Protein AF-A0A1Q5L5T3-F1 (afdb_monomer_lite)

Structure (mmCIF, N/CA/C/O backbone):
data_AF-A0A1Q5L5T3-F1
#
_entry.id   AF-A0A1Q5L5T3-F1
#
loop_
_atom_site.group_PDB
_atom_site.id
_atom_site.type_symbol
_atom_site.label_atom_id
_atom_site.label_alt_id
_atom_site.label_comp_id
_atom_site.label_asym_id
_atom_site.label_entity_id
_atom_site.label_seq_id
_atom_site.pdbx_PDB_ins_code
_atom_site.Cartn_x
_atom_site.Cartn_y
_atom_site.Cartn_z
_atom_site.occupancy
_atom_site.B_iso_or_equiv
_atom_site.auth_seq_id
_atom_site.auth_comp_id
_atom_site.auth_asym_id
_atom_site.auth_atom_id
_atom_site.pdbx_PDB_model_num
ATOM 1 N N . MET A 1 1 ? 21.419 -33.669 -23.717 1.00 46.91 1 MET A N 1
ATOM 2 C CA . MET A 1 1 ? 20.290 -32.720 -23.783 1.00 46.91 1 MET A CA 1
ATOM 3 C C . MET A 1 1 ? 20.286 -31.968 -22.468 1.00 46.91 1 MET A C 1
ATOM 5 O O . MET A 1 1 ? 20.080 -32.588 -21.436 1.00 46.91 1 MET A O 1
ATOM 9 N N . THR A 1 2 ? 20.680 -30.699 -22.487 1.00 47.44 2 THR A N 1
ATOM 10 C CA . THR A 1 2 ? 20.830 -29.866 -21.288 1.00 47.44 2 THR A CA 1
ATOM 11 C C . THR A 1 2 ? 19.441 -29.408 -20.850 1.00 47.44 2 THR A C 1
ATOM 13 O O . THR A 1 2 ? 18.758 -28.750 -21.633 1.00 47.44 2 THR A O 1
ATOM 16 N N . SER A 1 3 ? 18.998 -29.784 -19.647 1.00 41.75 3 SER A N 1
ATOM 17 C CA . SER A 1 3 ? 17.790 -29.208 -19.045 1.00 41.75 3 SER A CA 1
ATOM 18 C C . SER A 1 3 ? 17.953 -27.687 -18.968 1.00 41.75 3 SER A C 1
ATOM 20 O O . SER A 1 3 ? 19.017 -27.238 -18.534 1.00 41.75 3 SER A O 1
ATOM 22 N N . PRO A 1 4 ? 16.958 -26.880 -19.372 1.00 44.84 4 PRO A N 1
ATOM 23 C CA . PRO A 1 4 ? 16.995 -25.460 -19.069 1.00 44.84 4 PRO A CA 1
ATOM 24 C C . PRO A 1 4 ? 17.009 -25.312 -17.545 1.00 44.84 4 PRO A C 1
ATOM 26 O O . PRO A 1 4 ? 16.138 -25.852 -16.859 1.00 44.84 4 PRO A O 1
ATOM 29 N N . SER A 1 5 ? 18.028 -24.635 -17.012 1.00 42.84 5 SER A N 1
ATOM 30 C CA . SER A 1 5 ? 18.040 -24.204 -15.615 1.00 42.84 5 SER A CA 1
ATOM 31 C C . SER A 1 5 ? 16.718 -23.495 -15.313 1.00 42.84 5 SER A C 1
ATOM 33 O O . SER A 1 5 ? 16.264 -22.727 -16.169 1.00 42.84 5 SER A O 1
ATOM 35 N N . PRO A 1 6 ? 16.092 -23.719 -14.143 1.00 43.09 6 PRO A N 1
ATOM 36 C CA . PRO A 1 6 ? 14.956 -22.908 -13.741 1.00 43.09 6 PRO A CA 1
ATOM 37 C C . PRO A 1 6 ? 15.438 -21.457 -13.740 1.00 43.09 6 PRO A C 1
ATOM 39 O O . PRO A 1 6 ? 16.318 -21.096 -12.962 1.00 43.09 6 PRO A O 1
ATOM 42 N N . GLN A 1 7 ? 14.951 -20.651 -14.687 1.00 41.53 7 GLN A N 1
ATOM 43 C CA . GLN A 1 7 ? 15.165 -19.214 -14.636 1.00 41.53 7 GLN A CA 1
ATOM 44 C C . GLN A 1 7 ? 14.527 -18.765 -13.330 1.00 41.53 7 GLN A C 1
ATOM 46 O O . GLN A 1 7 ? 13.308 -18.871 -13.178 1.00 41.53 7 GLN A O 1
ATOM 51 N N . SER A 1 8 ? 15.355 -18.345 -12.372 1.00 45.59 8 SER A N 1
ATOM 52 C CA . SER A 1 8 ? 14.866 -17.667 -11.181 1.00 45.59 8 SER A CA 1
ATOM 53 C C . SER A 1 8 ? 13.915 -16.566 -11.649 1.00 45.59 8 SER A C 1
ATOM 55 O O . SER A 1 8 ? 14.260 -15.848 -12.599 1.00 45.59 8 SER A O 1
ATOM 57 N N . PRO A 1 9 ? 12.709 -16.458 -11.068 1.00 51.12 9 PRO A N 1
ATOM 58 C CA . PRO A 1 9 ? 11.819 -15.359 -11.399 1.00 51.12 9 PRO A CA 1
ATOM 59 C C . PRO A 1 9 ? 12.600 -14.045 -11.248 1.00 51.12 9 PRO A C 1
ATOM 61 O O . PRO A 1 9 ? 13.430 -13.945 -10.339 1.00 51.12 9 PRO A O 1
ATOM 64 N N . PRO A 1 10 ? 12.408 -13.067 -12.152 1.00 53.72 10 PRO A N 1
ATOM 65 C CA . PRO A 1 10 ? 13.128 -11.804 -12.076 1.00 53.72 10 PRO A CA 1
ATOM 66 C C . PRO A 1 10 ? 12.957 -11.216 -10.677 1.00 53.72 10 PRO A C 1
ATOM 68 O O . PRO A 1 10 ? 11.829 -11.079 -10.204 1.00 53.72 10 PRO A O 1
ATOM 71 N N . ALA A 1 11 ? 14.082 -10.919 -10.022 1.00 63.69 11 ALA A N 1
ATOM 72 C CA . ALA A 1 11 ? 14.094 -10.472 -8.641 1.00 63.69 11 ALA A CA 1
ATOM 73 C C . ALA A 1 11 ? 13.233 -9.209 -8.496 1.00 63.69 11 ALA A C 1
ATOM 75 O O . ALA A 1 11 ? 13.467 -8.193 -9.156 1.00 63.69 11 ALA A O 1
ATOM 76 N N . GLU A 1 12 ? 12.194 -9.298 -7.672 1.00 72.94 12 GLU A N 1
ATOM 77 C CA . GLU A 1 12 ? 11.208 -8.234 -7.539 1.00 72.94 12 GLU A CA 1
ATOM 78 C C . GLU A 1 12 ? 11.826 -7.016 -6.843 1.00 72.94 12 GLU A C 1
ATOM 80 O O . GLU A 1 12 ? 12.622 -7.188 -5.913 1.00 72.94 12 GLU A O 1
ATOM 85 N N . PRO A 1 13 ? 11.495 -5.787 -7.283 1.00 76.94 13 PRO A N 1
ATOM 86 C CA . PRO A 1 13 ? 11.948 -4.590 -6.604 1.00 76.94 13 PRO A CA 1
ATOM 87 C C . PRO A 1 13 ? 11.430 -4.602 -5.168 1.00 76.94 13 PRO A C 1
ATOM 89 O O . PRO A 1 13 ? 10.242 -4.817 -4.916 1.00 76.94 13 PRO A O 1
ATOM 92 N N . GLN A 1 14 ? 12.337 -4.369 -4.231 1.00 83.00 14 GLN A N 1
ATOM 93 C CA . GLN A 1 14 ? 12.007 -4.262 -2.822 1.00 83.00 14 GLN A CA 1
ATOM 94 C C . GLN A 1 14 ? 11.693 -2.807 -2.517 1.00 83.00 14 GLN A C 1
ATOM 96 O O . GLN A 1 14 ? 12.547 -1.937 -2.689 1.00 83.00 14 GLN A O 1
ATOM 101 N N . VAL A 1 15 ? 10.469 -2.545 -2.065 1.00 85.88 15 VAL A N 1
ATOM 102 C CA . VAL A 1 15 ? 10.058 -1.204 -1.655 1.00 85.88 15 VAL A CA 1
ATOM 103 C C . VAL A 1 15 ? 10.101 -1.107 -0.143 1.00 85.88 15 VAL A C 1
ATOM 105 O O . VAL A 1 15 ? 9.503 -1.914 0.568 1.00 85.88 15 VAL A O 1
ATOM 108 N N . THR A 1 16 ? 10.789 -0.084 0.338 1.00 88.44 16 THR A N 1
ATOM 109 C CA . THR A 1 16 ? 10.848 0.286 1.745 1.00 88.44 16 THR A CA 1
ATOM 110 C C . THR A 1 16 ? 10.400 1.732 1.880 1.00 88.44 16 THR A C 1
ATOM 112 O O . THR A 1 16 ? 11.026 2.640 1.343 1.00 88.44 16 THR A O 1
ATOM 115 N N . VAL A 1 17 ? 9.315 1.966 2.608 1.00 85.62 17 VAL A N 1
ATOM 116 C CA . VAL A 1 17 ? 8.797 3.309 2.873 1.00 85.62 17 VAL A CA 1
ATOM 117 C C . VAL A 1 17 ? 9.363 3.813 4.190 1.00 85.62 17 VAL A C 1
ATOM 119 O O . VAL A 1 17 ? 9.361 3.103 5.200 1.00 85.62 17 VAL A O 1
ATOM 122 N N . ARG A 1 18 ? 9.873 5.043 4.177 1.00 87.44 18 ARG A N 1
ATOM 123 C CA . ARG A 1 18 ? 10.577 5.659 5.302 1.00 87.44 18 ARG A CA 1
ATOM 124 C C . ARG A 1 18 ? 10.010 7.039 5.592 1.00 87.44 18 ARG A C 1
ATOM 126 O O . ARG A 1 18 ? 9.652 7.784 4.686 1.00 87.44 18 ARG A O 1
ATOM 133 N N . SER A 1 19 ? 9.982 7.370 6.876 1.00 82.94 19 SER A N 1
ATOM 134 C CA . SER A 1 19 ? 9.741 8.714 7.396 1.00 82.94 19 SER A CA 1
ATOM 135 C C . SER A 1 19 ? 10.728 8.979 8.523 1.00 82.94 19 SER A C 1
ATOM 137 O O . SER A 1 19 ? 11.157 8.055 9.221 1.00 82.94 19 SER A O 1
ATOM 139 N N . ALA A 1 20 ? 11.044 10.251 8.755 1.00 74.94 20 ALA A N 1
ATOM 140 C CA . ALA A 1 20 ? 11.700 10.653 9.989 1.00 74.94 20 ALA A CA 1
ATOM 141 C C . ALA A 1 20 ? 10.858 10.204 11.199 1.00 74.94 20 ALA A C 1
ATOM 143 O O . ALA A 1 20 ? 9.644 10.401 11.232 1.00 74.94 20 ALA A O 1
ATOM 144 N N . GLY A 1 21 ? 11.497 9.561 12.179 1.00 68.69 21 GLY A N 1
ATOM 145 C CA . GLY A 1 21 ? 10.844 9.144 13.426 1.00 68.69 21 GLY A CA 1
ATOM 146 C C . GLY A 1 21 ? 9.911 7.928 13.332 1.00 68.69 21 GLY A C 1
ATOM 147 O O . GLY A 1 21 ? 9.324 7.561 14.346 1.00 68.69 21 GLY A O 1
ATOM 148 N N . VAL A 1 22 ? 9.795 7.277 12.168 1.00 75.12 22 VAL A N 1
ATOM 149 C CA . VAL A 1 22 ? 8.986 6.060 11.982 1.00 75.12 22 VAL A CA 1
ATOM 150 C C . VAL A 1 22 ? 9.894 4.925 11.502 1.00 75.12 22 VAL A C 1
ATOM 152 O O . VAL A 1 22 ? 10.725 5.154 10.618 1.00 75.12 22 VAL A O 1
ATOM 155 N N . PRO A 1 23 ? 9.768 3.702 12.050 1.00 77.69 23 PRO A N 1
ATOM 156 C CA . PRO A 1 23 ? 10.445 2.538 11.499 1.00 77.69 23 PRO A CA 1
ATOM 157 C C . PRO A 1 23 ? 10.149 2.384 10.008 1.00 77.69 23 PRO A C 1
ATOM 159 O O . PRO A 1 23 ? 9.017 2.569 9.565 1.00 77.69 23 PRO A O 1
ATOM 162 N N . ALA A 1 24 ? 11.180 2.043 9.241 1.00 83.88 24 ALA A N 1
ATOM 163 C CA . ALA A 1 24 ? 11.022 1.726 7.834 1.00 83.88 24 ALA A CA 1
ATOM 164 C C . ALA A 1 24 ? 10.070 0.534 7.680 1.00 83.88 24 ALA A C 1
ATOM 166 O O . ALA A 1 24 ? 10.207 -0.452 8.409 1.00 83.88 24 ALA A O 1
ATOM 167 N N . VAL A 1 25 ? 9.125 0.620 6.746 1.00 87.56 25 VAL A N 1
ATOM 168 C CA . VAL A 1 25 ? 8.153 -0.453 6.514 1.00 87.56 25 VAL A CA 1
ATOM 169 C C . VAL A 1 25 ? 8.179 -0.953 5.083 1.00 87.56 25 VAL A C 1
ATOM 171 O O . VAL A 1 25 ? 8.435 -0.174 4.163 1.00 87.56 25 VAL A O 1
ATOM 174 N N . PRO A 1 26 ? 7.903 -2.246 4.876 1.00 88.62 26 PRO A N 1
ATOM 175 C CA . PRO A 1 26 ? 7.806 -2.788 3.537 1.00 88.62 26 PRO A CA 1
ATOM 176 C C . PRO A 1 26 ? 6.588 -2.238 2.792 1.00 88.62 26 PRO A C 1
ATOM 178 O O . PRO A 1 26 ? 5.529 -2.012 3.377 1.00 88.62 26 PRO A O 1
ATOM 181 N N . GLY A 1 27 ? 6.733 -2.096 1.479 1.00 89.19 27 GLY A N 1
ATOM 182 C CA . GLY A 1 27 ? 5.638 -1.835 0.553 1.00 89.19 27 GLY A CA 1
ATOM 183 C C . GLY A 1 27 ? 5.754 -2.682 -0.713 1.00 89.19 27 GLY A C 1
ATOM 184 O O . GLY A 1 27 ? 6.718 -3.424 -0.904 1.00 89.19 27 GLY A O 1
ATOM 185 N N . VAL A 1 28 ? 4.771 -2.541 -1.595 1.00 88.75 28 VAL A N 1
ATOM 186 C CA . VAL A 1 28 ? 4.711 -3.200 -2.901 1.00 88.75 28 VAL A CA 1
ATOM 187 C C . VAL A 1 28 ? 4.478 -2.147 -3.973 1.00 88.75 28 VAL A C 1
ATOM 189 O O . VAL A 1 28 ? 3.487 -1.426 -3.918 1.00 88.75 28 VAL A O 1
ATOM 192 N N . LEU A 1 29 ? 5.362 -2.071 -4.969 1.00 87.62 29 LEU A N 1
ATOM 193 C CA . LEU A 1 29 ? 5.140 -1.240 -6.153 1.00 87.62 29 LEU A CA 1
ATOM 194 C C . LEU A 1 29 ? 4.107 -1.931 -7.059 1.00 87.62 29 LEU A C 1
ATOM 196 O O . LEU A 1 29 ? 4.408 -2.972 -7.655 1.00 87.62 29 LEU A O 1
ATOM 200 N N . VAL A 1 30 ? 2.889 -1.385 -7.126 1.00 85.12 30 VAL A N 1
ATOM 201 C CA . VAL A 1 30 ? 1.760 -1.966 -7.881 1.00 85.12 30 VAL A CA 1
ATOM 202 C C . VAL A 1 30 ? 1.520 -1.295 -9.233 1.00 85.12 30 VAL A C 1
ATOM 204 O O . VAL A 1 30 ? 0.997 -1.937 -10.144 1.00 85.12 30 VAL A O 1
ATOM 207 N N . ALA A 1 31 ? 1.972 -0.050 -9.380 1.00 84.69 31 ALA A N 1
ATOM 208 C CA . ALA A 1 31 ? 2.106 0.682 -10.637 1.00 84.69 31 ALA A CA 1
ATOM 209 C C . ALA A 1 31 ? 3.415 1.488 -10.608 1.00 84.69 31 ALA A C 1
ATOM 211 O O . ALA A 1 31 ? 4.063 1.554 -9.566 1.00 84.69 31 ALA A O 1
ATOM 212 N N . ASP A 1 32 ? 3.806 2.108 -11.722 1.00 87.38 32 ASP A N 1
ATOM 213 C CA . ASP A 1 32 ? 5.092 2.816 -11.832 1.00 87.38 32 ASP A CA 1
ATOM 214 C C . ASP A 1 32 ? 5.260 3.930 -10.779 1.00 87.38 32 ASP A C 1
ATOM 216 O O . ASP A 1 32 ? 6.381 4.246 -10.385 1.00 87.38 32 ASP A O 1
ATOM 220 N N . ASP A 1 33 ? 4.160 4.494 -10.291 1.00 90.25 33 ASP A N 1
ATOM 221 C CA . ASP A 1 33 ? 4.087 5.579 -9.313 1.00 90.25 33 ASP A CA 1
ATOM 222 C C . ASP A 1 33 ? 3.181 5.261 -8.108 1.00 90.25 33 ASP A C 1
ATOM 224 O O . ASP A 1 33 ? 2.908 6.150 -7.302 1.00 90.25 33 ASP A O 1
ATOM 228 N N . VAL A 1 34 ? 2.726 4.013 -7.943 1.00 89.94 34 VAL A N 1
ATOM 229 C CA . VAL A 1 34 ? 1.825 3.626 -6.842 1.00 89.94 34 VAL A CA 1
ATOM 230 C C . VA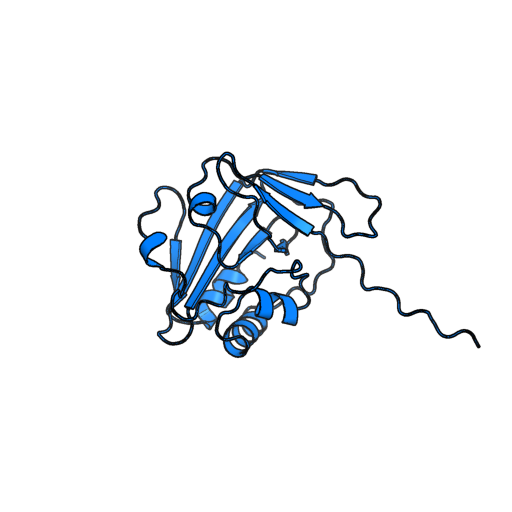L A 1 34 ? 2.442 2.527 -5.992 1.00 89.94 34 VAL A C 1
ATOM 232 O O . VAL A 1 34 ? 2.738 1.431 -6.477 1.00 89.94 34 VAL A O 1
ATOM 235 N N . VAL A 1 35 ? 2.575 2.805 -4.694 1.00 90.31 35 VAL A N 1
ATOM 236 C CA . VAL A 1 35 ? 3.053 1.856 -3.686 1.00 90.31 35 VAL A CA 1
ATOM 237 C C . VAL A 1 35 ? 1.933 1.517 -2.717 1.00 90.31 35 VAL A C 1
ATOM 239 O O . VAL A 1 35 ? 1.305 2.390 -2.122 1.00 90.31 35 VAL A O 1
ATOM 242 N N . PHE A 1 36 ? 1.718 0.227 -2.517 1.00 91.38 36 PHE A N 1
ATOM 243 C CA . PHE A 1 36 ? 0.838 -0.303 -1.492 1.00 91.38 36 PHE A CA 1
ATOM 244 C C . PHE A 1 36 ? 1.630 -0.618 -0.237 1.00 91.38 36 PHE A C 1
ATOM 246 O O . PHE A 1 36 ? 2.645 -1.308 -0.290 1.00 91.38 36 PHE A O 1
ATOM 253 N N . VAL A 1 37 ? 1.138 -0.149 0.904 1.00 91.25 37 VAL A N 1
ATOM 254 C CA . VAL A 1 37 ? 1.626 -0.541 2.226 1.00 91.25 37 VAL A CA 1
ATOM 255 C C . VAL A 1 37 ? 0.467 -1.208 2.960 1.00 91.25 37 VAL A C 1
ATOM 257 O O . VAL A 1 37 ? -0.370 -0.523 3.559 1.00 91.25 37 VAL A 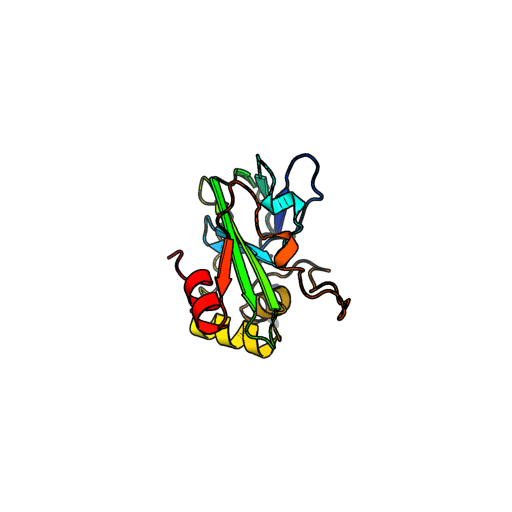O 1
ATOM 260 N N . PRO A 1 38 ? 0.366 -2.542 2.874 1.00 89.94 38 PRO A N 1
ATOM 261 C CA . PRO A 1 38 ? -0.567 -3.314 3.675 1.00 89.94 38 PRO A CA 1
ATOM 262 C C . PRO A 1 38 ? -0.314 -3.142 5.174 1.00 89.94 38 PRO A C 1
ATOM 264 O O . PRO A 1 38 ? 0.828 -3.211 5.626 1.00 89.94 38 PRO A O 1
ATOM 267 N N . HIS A 1 39 ? -1.388 -2.962 5.942 1.00 84.88 39 HIS A N 1
ATOM 268 C CA . HIS A 1 39 ? -1.364 -2.797 7.399 1.00 84.88 39 HIS A CA 1
ATOM 269 C C . HIS A 1 39 ? -0.318 -1.764 7.870 1.00 84.88 39 HIS A C 1
ATOM 271 O O . HIS A 1 39 ? 0.569 -2.086 8.665 1.00 84.88 39 HIS A O 1
ATOM 277 N N . PRO A 1 40 ? -0.393 -0.514 7.374 1.00 83.69 40 PRO A N 1
ATOM 278 C CA . PRO A 1 40 ? 0.618 0.498 7.648 1.00 83.69 40 PRO A CA 1
ATOM 279 C C . PRO A 1 40 ? 0.639 0.856 9.143 1.00 83.69 40 PRO A C 1
ATOM 281 O O . PRO A 1 40 ? -0.425 0.972 9.763 1.00 83.69 40 PRO A O 1
ATOM 284 N N . PRO A 1 41 ? 1.814 1.111 9.747 1.00 82.06 41 PRO A N 1
ATOM 285 C CA . PRO A 1 41 ? 1.858 1.656 11.093 1.00 82.06 41 PRO A CA 1
ATOM 286 C C . PRO A 1 41 ? 1.281 3.070 11.088 1.00 82.06 41 PRO A C 1
ATOM 288 O O . PRO A 1 41 ? 1.508 3.856 10.166 1.00 82.06 41 PRO A O 1
ATOM 291 N N . ARG A 1 42 ? 0.595 3.440 12.170 1.00 78.19 42 ARG A N 1
ATOM 292 C CA . ARG A 1 42 ? -0.036 4.762 12.302 1.00 78.19 42 ARG A CA 1
ATOM 293 C C . ARG A 1 42 ? 0.934 5.919 12.050 1.00 78.19 42 ARG A C 1
ATOM 295 O O . ARG A 1 42 ? 0.562 6.880 11.387 1.00 78.19 42 ARG A O 1
ATOM 302 N N . GLY A 1 43 ? 2.172 5.793 12.536 1.00 78.00 43 GLY A N 1
ATOM 303 C CA . GLY A 1 43 ? 3.214 6.808 12.364 1.00 78.00 43 GLY A CA 1
ATOM 304 C C . GLY A 1 43 ? 3.504 7.141 10.900 1.00 78.00 43 GLY A C 1
ATOM 305 O O . GLY A 1 43 ? 3.765 8.299 10.595 1.00 78.00 43 GLY A O 1
ATOM 306 N N . LEU A 1 44 ? 3.397 6.159 9.995 1.00 82.31 44 LEU A N 1
ATOM 307 C CA . LEU A 1 44 ? 3.581 6.375 8.559 1.00 82.31 44 LEU A CA 1
ATOM 308 C C . LEU A 1 44 ? 2.464 7.244 7.985 1.00 82.31 44 LEU A C 1
ATOM 310 O O . LEU A 1 44 ? 2.731 8.168 7.231 1.00 82.31 44 LEU A O 1
ATOM 314 N N . VAL A 1 45 ? 1.217 6.974 8.366 1.00 80.38 45 VAL A N 1
ATOM 315 C CA . VAL A 1 45 ? 0.035 7.680 7.843 1.00 80.38 45 VAL A CA 1
ATOM 316 C C . VAL A 1 45 ? -0.046 9.126 8.349 1.00 80.38 45 VAL A C 1
ATOM 318 O O . VAL A 1 45 ? -0.666 9.968 7.707 1.00 80.38 45 VAL A O 1
ATOM 321 N N . SER A 1 46 ? 0.576 9.416 9.494 1.00 78.75 46 SER A N 1
ATOM 322 C CA . SER A 1 46 ? 0.674 10.760 10.078 1.00 78.75 46 SER A CA 1
ATOM 323 C C . SER A 1 46 ? 1.969 11.504 9.736 1.00 78.75 46 SER A C 1
ATOM 325 O O . SER A 1 46 ? 2.183 12.598 10.253 1.00 78.75 46 SER A O 1
ATOM 327 N N . ALA A 1 47 ? 2.869 10.902 8.961 1.00 80.88 47 ALA A N 1
ATOM 328 C CA . ALA A 1 47 ? 4.151 11.510 8.635 1.00 80.88 47 ALA A CA 1
ATOM 329 C C . ALA A 1 47 ? 3.978 12.699 7.681 1.00 80.88 47 ALA A C 1
ATOM 331 O O . ALA A 1 47 ? 3.268 12.601 6.684 1.00 80.88 47 ALA A O 1
ATOM 332 N N . GLU A 1 48 ? 4.675 13.804 7.958 1.00 78.06 48 GLU A N 1
ATOM 333 C CA . GLU A 1 48 ? 4.674 14.981 7.076 1.00 78.06 48 GLU A CA 1
ATOM 334 C C . GLU A 1 48 ? 5.461 14.740 5.783 1.00 78.06 48 GLU A C 1
ATOM 336 O O . GLU A 1 48 ? 5.127 15.292 4.738 1.00 78.06 48 GLU A O 1
ATOM 341 N N . LEU A 1 49 ? 6.517 13.925 5.857 1.00 85.25 49 LEU A N 1
ATOM 342 C CA . LEU A 1 49 ? 7.400 13.619 4.738 1.00 85.25 49 LEU A CA 1
ATOM 343 C C . LEU A 1 49 ? 7.661 12.120 4.684 1.00 85.25 49 LEU A C 1
ATOM 345 O O . LEU A 1 49 ? 8.172 11.522 5.634 1.00 85.25 49 LEU A O 1
ATOM 349 N N . LEU A 1 50 ? 7.329 11.536 3.539 1.00 89.94 50 LEU A N 1
ATOM 350 C CA . LEU A 1 50 ? 7.523 10.128 3.245 1.00 89.94 50 LEU A CA 1
ATOM 351 C C . LEU A 1 50 ? 8.399 9.981 2.007 1.00 89.94 50 LEU A C 1
ATOM 353 O O . LEU A 1 50 ? 8.178 10.633 0.986 1.00 89.94 50 LEU A O 1
ATOM 357 N N . THR A 1 51 ? 9.353 9.064 2.093 1.00 92.56 51 THR A N 1
ATOM 358 C CA . THR A 1 51 ? 10.217 8.677 0.980 1.00 92.56 51 THR A CA 1
ATOM 359 C C . THR A 1 51 ? 10.101 7.171 0.783 1.00 92.56 51 THR A C 1
ATOM 361 O O . THR A 1 51 ? 10.264 6.394 1.725 1.00 92.56 51 THR A O 1
ATOM 364 N N . ALA A 1 52 ? 9.818 6.750 -0.444 1.00 90.38 52 ALA A N 1
ATOM 365 C CA . ALA A 1 52 ? 9.891 5.361 -0.861 1.00 90.38 52 ALA A CA 1
ATOM 366 C C . ALA A 1 52 ? 11.294 5.079 -1.409 1.00 90.38 52 ALA A C 1
ATOM 368 O O . ALA A 1 52 ? 11.711 5.657 -2.413 1.00 90.38 52 ALA A O 1
ATOM 369 N N . GLU A 1 53 ? 12.025 4.191 -0.744 1.00 90.69 53 GLU A N 1
ATOM 370 C CA . GLU A 1 53 ? 13.250 3.601 -1.267 1.00 90.69 53 GLU A CA 1
ATOM 371 C C . GLU A 1 53 ? 12.894 2.330 -2.035 1.00 90.69 53 GLU A C 1
ATOM 373 O O . GLU A 1 53 ? 12.317 1.395 -1.481 1.00 90.69 53 GLU A O 1
ATOM 378 N N . ILE A 1 54 ? 13.223 2.301 -3.319 1.00 88.38 54 ILE A N 1
ATOM 379 C CA . ILE A 1 54 ? 12.955 1.183 -4.216 1.00 88.38 54 ILE A CA 1
ATOM 380 C C . ILE A 1 54 ? 14.303 0.617 -4.624 1.00 88.38 54 ILE A C 1
ATOM 382 O O . ILE A 1 54 ? 15.045 1.231 -5.386 1.00 88.38 54 ILE A O 1
ATOM 386 N N . ALA A 1 55 ? 14.643 -0.548 -4.093 1.00 85.75 55 ALA A N 1
ATOM 387 C CA . ALA A 1 55 ? 15.839 -1.272 -4.485 1.00 85.75 55 ALA A CA 1
ATOM 388 C C . ALA A 1 55 ? 15.488 -2.294 -5.572 1.00 85.75 55 ALA A C 1
ATOM 390 O O . ALA A 1 55 ? 14.421 -2.912 -5.505 1.00 85.75 55 ALA A O 1
ATOM 391 N N . PRO A 1 56 ? 16.364 -2.530 -6.561 1.00 78.44 56 PRO A N 1
ATOM 392 C CA . PRO A 1 56 ? 16.217 -3.712 -7.394 1.00 78.44 56 PRO A CA 1
ATOM 393 C C . PRO A 1 56 ? 16.334 -4.967 -6.521 1.00 78.44 56 PRO A C 1
ATOM 395 O O . PRO A 1 56 ? 17.043 -4.971 -5.513 1.00 78.44 56 PRO A O 1
ATOM 398 N N . GLY A 1 57 ? 15.639 -6.041 -6.898 1.00 70.31 57 GLY A N 1
ATOM 399 C CA . GLY A 1 57 ? 15.785 -7.321 -6.210 1.00 70.31 57 GLY A CA 1
ATOM 400 C C . GLY A 1 57 ? 17.223 -7.857 -6.284 1.00 70.31 57 GLY A C 1
ATOM 401 O O . GLY A 1 57 ? 18.042 -7.341 -7.041 1.00 70.31 57 GLY A O 1
ATOM 402 N N . ALA A 1 58 ? 17.516 -8.913 -5.517 1.00 60.88 58 ALA A N 1
ATOM 403 C CA . ALA A 1 58 ? 18.862 -9.441 -5.237 1.00 60.88 58 ALA A CA 1
ATOM 404 C C . ALA A 1 58 ? 19.790 -9.693 -6.453 1.00 60.88 58 ALA A C 1
ATOM 406 O O . ALA A 1 58 ? 21.002 -9.784 -6.273 1.00 60.88 58 ALA A O 1
ATOM 407 N N . ASP A 1 59 ? 19.251 -9.756 -7.673 1.00 57.69 59 ASP A N 1
ATOM 408 C CA . ASP A 1 59 ? 19.996 -9.989 -8.917 1.00 57.69 59 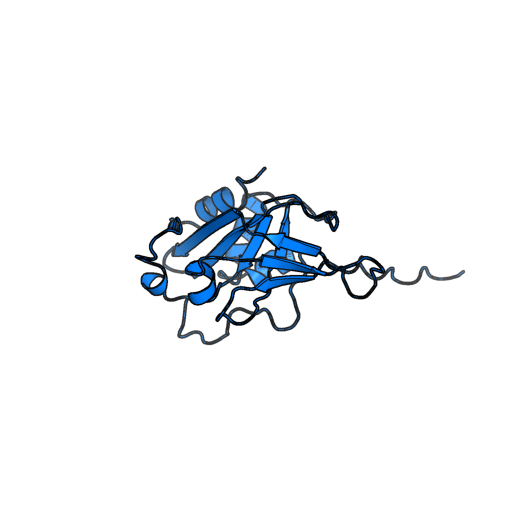ASP A CA 1
ATOM 409 C C . ASP A 1 59 ? 20.141 -8.740 -9.813 1.00 57.69 59 ASP A C 1
ATOM 411 O O . ASP A 1 59 ? 20.727 -8.800 -10.898 1.00 57.69 59 ASP A O 1
ATOM 415 N N . GLY A 1 60 ? 19.586 -7.595 -9.412 1.00 55.44 60 GLY A N 1
ATOM 416 C CA . GLY A 1 60 ? 19.587 -6.385 -10.224 1.00 55.44 60 GLY A CA 1
ATOM 417 C C . GLY A 1 60 ? 20.793 -5.499 -9.936 1.00 55.44 60 GLY A C 1
ATOM 418 O O . GLY A 1 60 ? 20.846 -4.826 -8.916 1.00 55.44 60 GLY A O 1
ATOM 419 N N . GLY A 1 61 ? 21.726 -5.405 -10.886 1.00 57.84 61 GLY A N 1
ATOM 420 C CA . GLY A 1 61 ? 22.848 -4.453 -10.846 1.00 57.84 61 GLY A CA 1
ATOM 421 C C . GLY A 1 61 ? 22.455 -2.971 -10.992 1.00 57.84 61 GLY A C 1
ATOM 422 O O . GLY A 1 61 ? 23.303 -2.154 -11.345 1.00 57.84 61 GLY A O 1
ATOM 423 N N . ALA A 1 62 ? 21.180 -2.626 -10.791 1.00 70.00 62 ALA A N 1
ATOM 424 C CA . ALA A 1 62 ? 20.696 -1.250 -10.814 1.00 70.00 62 ALA A CA 1
ATOM 425 C C . ALA A 1 62 ? 20.922 -0.569 -9.450 1.00 70.00 62 ALA A C 1
ATOM 427 O O . ALA A 1 62 ? 21.093 -1.224 -8.424 1.00 70.00 62 ALA A O 1
ATOM 428 N N . ALA A 1 63 ? 20.944 0.761 -9.433 1.00 79.38 63 ALA A N 1
ATOM 429 C CA . ALA A 1 63 ? 20.974 1.505 -8.178 1.00 79.38 63 ALA A CA 1
ATOM 430 C C . ALA A 1 63 ? 19.569 1.552 -7.563 1.00 79.38 63 ALA A C 1
ATOM 432 O O . ALA A 1 63 ? 18.576 1.586 -8.291 1.00 79.38 63 ALA A O 1
ATOM 433 N N . ALA A 1 64 ? 19.494 1.578 -6.232 1.00 85.81 64 ALA A N 1
ATOM 434 C CA . ALA A 1 64 ? 18.249 1.893 -5.547 1.00 85.81 64 ALA A CA 1
ATOM 435 C C . ALA A 1 64 ? 17.817 3.337 -5.857 1.00 85.81 64 ALA A C 1
ATOM 437 O O . ALA A 1 64 ? 18.650 4.233 -6.013 1.00 85.81 64 ALA A O 1
ATOM 438 N N . GLU A 1 65 ? 16.511 3.555 -5.931 1.00 89.88 65 GLU A N 1
ATOM 439 C CA . GLU A 1 65 ? 15.887 4.856 -6.137 1.00 89.88 65 GLU A CA 1
ATOM 440 C C . GLU A 1 65 ? 15.260 5.347 -4.836 1.00 89.88 65 GLU A C 1
ATOM 442 O O . GLU A 1 65 ? 14.609 4.581 -4.134 1.00 89.88 65 GLU A O 1
ATOM 447 N N . SER A 1 66 ? 15.402 6.638 -4.544 1.00 91.38 66 SER A N 1
ATOM 448 C CA . SER A 1 66 ? 14.670 7.301 -3.463 1.00 91.38 66 SER A CA 1
ATOM 449 C C . SER A 1 66 ? 13.685 8.286 -4.081 1.00 91.38 66 SER A C 1
ATOM 451 O O . SER A 1 66 ? 14.087 9.204 -4.806 1.00 91.38 66 SER A O 1
ATOM 453 N N . LEU A 1 67 ? 12.397 8.064 -3.836 1.00 93.06 67 LEU A N 1
ATOM 454 C CA . LEU A 1 67 ? 11.295 8.807 -4.439 1.00 93.06 67 LEU A CA 1
ATOM 455 C C . LEU A 1 67 ? 10.407 9.400 -3.350 1.00 93.06 67 LEU A C 1
ATOM 457 O O . LEU A 1 67 ? 9.964 8.689 -2.450 1.00 93.06 67 LEU A O 1
ATOM 461 N N . ASP A 1 68 ? 10.122 10.695 -3.444 1.00 93.81 68 ASP A N 1
ATOM 462 C CA . ASP A 1 68 ? 9.212 11.352 -2.508 1.00 93.81 68 ASP A CA 1
ATOM 463 C C . ASP A 1 68 ? 7.770 10.918 -2.774 1.00 93.81 68 ASP A C 1
ATOM 465 O O . ASP A 1 68 ? 7.347 10.792 -3.931 1.00 93.81 68 ASP A O 1
ATOM 469 N N . VAL A 1 69 ? 7.011 10.722 -1.701 1.00 92.38 69 VAL A N 1
ATOM 470 C CA . VAL A 1 69 ? 5.577 10.430 -1.748 1.00 92.38 69 VAL A CA 1
ATOM 471 C C . VAL A 1 69 ? 4.813 11.751 -1.797 1.00 92.38 69 VAL A C 1
ATOM 473 O O . VAL A 1 69 ? 4.918 12.576 -0.893 1.00 92.38 69 VAL A O 1
ATOM 476 N N . GLY A 1 70 ? 4.046 11.954 -2.866 1.00 89.94 70 GLY A N 1
ATOM 477 C CA . GLY A 1 70 ? 3.237 13.154 -3.087 1.00 89.94 70 GLY A CA 1
ATOM 478 C C . GLY A 1 70 ? 1.820 13.056 -2.520 1.00 89.94 70 GLY A C 1
ATOM 479 O O . GLY A 1 70 ? 1.149 14.076 -2.386 1.00 89.94 70 GLY A O 1
ATOM 480 N N . GLY A 1 71 ? 1.358 11.849 -2.186 1.00 88.44 71 GLY A N 1
ATOM 481 C CA . GLY A 1 71 ? 0.033 11.634 -1.616 1.00 88.44 71 GLY A CA 1
ATOM 482 C C . GLY A 1 71 ? -0.081 10.319 -0.859 1.00 88.44 71 GLY A C 1
ATOM 483 O O . GLY A 1 71 ? 0.533 9.319 -1.228 1.00 88.44 71 GLY A O 1
ATOM 484 N N . VAL A 1 72 ? -0.897 10.331 0.193 1.00 89.94 72 VAL A N 1
ATOM 485 C CA . VAL A 1 72 ? -1.252 9.157 0.993 1.00 89.94 72 VAL A CA 1
ATOM 486 C C . VAL A 1 72 ? -2.771 9.066 1.027 1.00 89.94 72 VAL A C 1
ATOM 488 O O . VAL A 1 72 ? -3.440 10.040 1.368 1.00 89.94 72 VAL A O 1
ATOM 491 N N . ARG A 1 73 ? -3.320 7.903 0.691 1.00 89.75 73 ARG A N 1
ATOM 492 C CA . ARG A 1 73 ? -4.724 7.546 0.924 1.00 89.75 73 ARG A CA 1
ATOM 493 C C . ARG A 1 73 ? -4.777 6.308 1.793 1.00 89.75 73 ARG A C 1
ATOM 495 O O . ARG A 1 73 ? -3.976 5.395 1.611 1.00 89.75 73 ARG A O 1
ATOM 502 N N . LEU A 1 74 ? -5.722 6.267 2.720 1.00 89.50 74 LEU A N 1
ATOM 503 C CA . LEU A 1 74 ? -5.959 5.088 3.535 1.00 89.50 74 LEU A CA 1
ATOM 504 C C . LEU A 1 74 ? -7.292 4.459 3.143 1.00 89.50 74 LEU A C 1
ATOM 506 O O . LEU A 1 74 ? -8.333 5.101 3.259 1.00 89.50 74 LEU A O 1
ATOM 510 N N . LEU A 1 75 ? -7.251 3.205 2.702 1.00 90.00 75 LEU A N 1
ATOM 511 C CA . LEU A 1 75 ? -8.436 2.397 2.449 1.00 90.00 75 LEU A CA 1
ATOM 512 C C . LEU A 1 75 ? -8.605 1.414 3.606 1.00 90.00 75 LEU A C 1
ATOM 514 O O . LEU A 1 75 ? -7.701 0.630 3.906 1.00 90.00 75 LEU A O 1
ATOM 518 N N . CYS A 1 76 ? -9.764 1.448 4.244 1.00 89.25 76 CYS A N 1
ATOM 519 C CA . CYS A 1 76 ? -10.111 0.592 5.367 1.00 89.25 76 CYS A CA 1
ATOM 520 C C . CYS A 1 76 ? -11.317 -0.265 4.986 1.00 89.25 76 CYS A C 1
ATOM 522 O O . CYS A 1 76 ? -12.347 0.271 4.592 1.00 89.25 76 CYS A O 1
ATOM 524 N N . LEU A 1 77 ? -11.199 -1.579 5.136 1.00 87.94 77 LEU A N 1
ATOM 525 C CA . LEU A 1 77 ? -12.285 -2.538 4.964 1.00 87.94 77 LEU A CA 1
ATOM 526 C C . LEU A 1 77 ? -12.744 -3.024 6.341 1.00 87.94 77 LEU A C 1
ATOM 528 O O . LEU A 1 77 ? -11.914 -3.490 7.124 1.00 87.94 77 LEU A O 1
ATOM 532 N N . ASP A 1 78 ? -14.044 -2.935 6.609 1.00 88.44 78 ASP A N 1
ATOM 533 C CA . ASP A 1 78 ? -14.729 -3.620 7.710 1.00 88.44 78 ASP A CA 1
ATOM 534 C C . ASP A 1 78 ? -16.139 -4.020 7.258 1.00 88.44 78 ASP A C 1
ATOM 536 O O . ASP A 1 78 ? -17.072 -3.223 7.328 1.00 88.44 78 ASP A O 1
ATOM 540 N N . ASP A 1 79 ? -16.294 -5.260 6.794 1.00 85.62 79 ASP A N 1
ATOM 541 C CA . ASP A 1 79 ? -17.602 -5.836 6.434 1.00 85.62 79 ASP A CA 1
ATOM 542 C C . ASP A 1 79 ? -18.234 -6.635 7.601 1.00 85.62 79 ASP A C 1
ATOM 544 O O . ASP A 1 79 ? -19.188 -7.400 7.429 1.00 85.62 79 ASP A O 1
ATOM 548 N N . GLY A 1 80 ? -17.673 -6.505 8.810 1.00 83.31 80 GLY A N 1
ATOM 549 C CA . GLY A 1 80 ? -18.028 -7.285 9.995 1.00 83.31 80 GLY A CA 1
ATOM 550 C C . GLY A 1 80 ? -17.380 -8.674 10.083 1.00 83.31 80 GLY A C 1
ATOM 551 O O . GLY A 1 80 ? -17.449 -9.298 11.145 1.00 83.31 80 GLY A O 1
ATOM 552 N N . ARG A 1 81 ? -16.732 -9.167 9.020 1.00 84.81 81 ARG A N 1
ATOM 553 C CA . ARG A 1 81 ? -16.013 -10.458 8.981 1.00 84.81 81 ARG A CA 1
ATOM 554 C C . ARG A 1 81 ? -14.536 -10.277 8.661 1.00 84.81 81 ARG A C 1
ATOM 556 O O . ARG A 1 81 ? -13.680 -10.871 9.312 1.00 84.81 81 ARG A O 1
ATOM 563 N N . ILE A 1 82 ? -14.249 -9.454 7.666 1.00 85.88 82 ILE A N 1
ATOM 564 C CA . ILE A 1 82 ? -12.934 -9.136 7.147 1.00 85.88 82 ILE A CA 1
ATOM 565 C C . ILE A 1 82 ? -12.590 -7.718 7.575 1.00 85.88 82 ILE A C 1
ATOM 567 O O . ILE A 1 82 ? -13.380 -6.787 7.431 1.00 85.88 82 ILE A O 1
ATOM 571 N N . ARG A 1 83 ? -11.372 -7.566 8.095 1.00 86.44 83 ARG A N 1
ATOM 572 C CA . ARG A 1 83 ? -10.791 -6.268 8.422 1.00 86.44 83 ARG A CA 1
ATOM 573 C C . ARG A 1 83 ? -9.436 -6.125 7.772 1.00 86.44 83 ARG A C 1
ATOM 575 O O . ARG A 1 83 ? -8.552 -6.944 8.026 1.00 86.44 83 ARG A O 1
ATOM 582 N N . ALA A 1 84 ? -9.271 -5.071 6.987 1.00 86.88 84 ALA A N 1
ATOM 583 C CA . ALA A 1 84 ? -8.022 -4.765 6.312 1.00 86.88 84 ALA A CA 1
ATOM 584 C C . ALA A 1 84 ? -7.785 -3.255 6.271 1.00 86.88 84 ALA A C 1
ATOM 586 O O . ALA A 1 84 ? -8.726 -2.466 6.230 1.00 86.88 84 ALA A O 1
ATOM 587 N N . VAL A 1 85 ? -6.515 -2.857 6.287 1.00 88.44 85 VAL A N 1
ATOM 588 C CA . VAL A 1 85 ? -6.107 -1.462 6.103 1.00 88.44 85 VAL A CA 1
ATOM 589 C C . VAL A 1 85 ? -4.986 -1.435 5.092 1.00 88.44 85 VAL A C 1
ATOM 591 O O . VAL A 1 85 ? -4.000 -2.155 5.240 1.00 88.44 85 VAL A O 1
ATOM 594 N N . LEU A 1 86 ? -5.135 -0.585 4.091 1.00 90.50 86 LEU A N 1
ATOM 595 C CA . LEU A 1 86 ? -4.179 -0.393 3.022 1.00 90.50 86 LEU A CA 1
ATOM 596 C C . LEU A 1 86 ? -3.841 1.091 2.931 1.00 90.50 86 LEU A C 1
ATOM 598 O O . LEU A 1 86 ? -4.725 1.909 2.682 1.00 90.50 86 LEU A O 1
ATOM 602 N N . ALA A 1 87 ? -2.568 1.442 3.103 1.00 91.00 87 ALA A N 1
ATOM 603 C CA . ALA A 1 87 ? -2.094 2.742 2.649 1.00 91.00 87 ALA A CA 1
ATOM 604 C C . ALA A 1 87 ? -1.721 2.643 1.171 1.00 91.00 87 ALA A C 1
ATOM 606 O O . ALA A 1 87 ? -0.929 1.789 0.769 1.00 91.00 87 ALA A O 1
ATOM 607 N N . VAL A 1 88 ? -2.292 3.542 0.382 1.00 92.12 88 VAL A N 1
ATOM 608 C CA . VAL A 1 88 ? -1.948 3.756 -1.016 1.00 92.12 88 VAL A CA 1
ATOM 609 C C . VAL A 1 88 ? -1.130 5.031 -1.096 1.00 92.12 88 VAL A C 1
ATOM 611 O O . VAL A 1 88 ? -1.608 6.113 -0.751 1.00 92.12 88 VAL A O 1
ATOM 614 N N . LEU A 1 89 ? 0.120 4.885 -1.514 1.00 92.44 89 LEU A N 1
ATOM 615 C CA . LEU A 1 89 ? 1.070 5.976 -1.645 1.00 92.44 89 LEU A CA 1
ATOM 616 C C . LEU A 1 89 ? 1.248 6.300 -3.122 1.00 92.44 89 LEU A C 1
ATOM 618 O O . LEU A 1 89 ? 1.567 5.414 -3.917 1.00 92.44 89 LEU A O 1
ATOM 622 N N . THR A 1 90 ? 1.089 7.570 -3.470 1.00 92.25 90 THR A N 1
ATOM 623 C CA . THR A 1 90 ? 1.379 8.081 -4.810 1.00 92.25 90 THR A CA 1
ATOM 624 C C . THR A 1 90 ? 2.749 8.740 -4.799 1.00 92.25 90 THR A C 1
ATOM 626 O O . THR A 1 90 ? 2.998 9.663 -4.021 1.00 92.25 90 THR A O 1
ATOM 629 N N . LEU A 1 91 ? 3.649 8.267 -5.650 1.00 92.44 91 LEU A N 1
ATOM 630 C CA . LEU A 1 91 ? 4.988 8.813 -5.811 1.00 92.44 91 LEU A CA 1
ATOM 631 C C . LEU A 1 91 ? 4.934 10.093 -6.648 1.00 92.44 91 LEU A C 1
ATOM 633 O O . LEU A 1 91 ? 4.156 10.219 -7.587 1.00 92.44 91 LEU A O 1
ATOM 637 N N . THR A 1 92 ? 5.795 11.053 -6.327 1.00 93.38 92 THR A N 1
ATOM 638 C CA . THR A 1 92 ? 5.903 12.329 -7.064 1.00 93.38 92 THR A CA 1
ATOM 639 C C . THR A 1 92 ? 6.401 12.166 -8.501 1.00 93.38 92 THR A C 1
ATOM 641 O O . THR A 1 92 ? 6.217 13.058 -9.330 1.00 93.38 92 THR A O 1
ATOM 644 N N . LYS A 1 93 ? 7.053 11.041 -8.801 1.00 91.12 93 LYS A N 1
ATOM 645 C CA . LYS A 1 93 ? 7.520 10.661 -10.133 1.00 91.12 93 LYS A CA 1
ATOM 646 C C . LYS A 1 93 ? 7.515 9.134 -10.269 1.00 91.12 93 LYS A C 1
ATOM 648 O O . LYS A 1 93 ? 7.716 8.451 -9.261 1.00 91.12 93 LYS A O 1
ATOM 653 N N . PRO A 1 94 ? 7.340 8.601 -11.489 1.00 90.12 94 PRO A N 1
ATOM 654 C CA . PRO A 1 94 ? 7.388 7.165 -11.716 1.00 90.12 94 PRO A CA 1
ATOM 655 C C . PRO A 1 94 ? 8.795 6.614 -11.455 1.00 90.12 94 PRO A C 1
ATOM 657 O O . PRO A 1 94 ? 9.799 7.250 -11.792 1.00 90.12 94 PRO A O 1
ATOM 660 N N . SER A 1 95 ? 8.862 5.416 -10.881 1.00 87.62 95 SER A N 1
ATOM 661 C CA . SER A 1 95 ? 10.104 4.674 -10.687 1.00 87.62 95 SER A CA 1
ATOM 662 C C . SER A 1 95 ? 10.639 4.137 -12.012 1.00 87.62 95 SER A C 1
ATOM 664 O O . SER A 1 95 ? 9.885 3.652 -12.861 1.00 87.62 95 SER A O 1
ATOM 666 N N . THR A 1 96 ? 11.961 4.176 -12.199 1.00 85.06 96 THR A N 1
ATOM 667 C CA . THR A 1 96 ? 12.598 3.577 -13.386 1.00 85.06 96 THR A CA 1
ATOM 668 C C . THR A 1 96 ? 12.849 2.081 -13.208 1.00 85.06 96 THR A C 1
ATOM 670 O O . THR A 1 96 ? 12.954 1.357 -14.202 1.00 85.06 96 THR A O 1
ATOM 673 N N . LEU A 1 97 ? 12.776 1.593 -11.963 1.00 79.00 97 LEU A N 1
ATOM 674 C CA . LEU A 1 97 ? 12.654 0.178 -11.590 1.00 79.00 97 LEU A CA 1
ATOM 675 C C . LEU A 1 97 ? 11.245 -0.386 -11.859 1.00 79.00 97 LEU A C 1
ATOM 677 O O . LEU A 1 97 ? 10.858 -1.406 -11.281 1.00 79.00 97 LEU A O 1
ATOM 681 N N . ARG A 1 98 ? 10.503 0.270 -12.768 1.00 65.62 98 ARG A N 1
ATOM 682 C CA . ARG A 1 98 ? 9.202 -0.135 -13.301 1.00 65.62 98 ARG A CA 1
ATOM 683 C C . ARG A 1 98 ? 9.137 -1.637 -13.507 1.00 65.62 98 ARG A C 1
ATOM 685 O O . ARG A 1 98 ? 10.003 -2.269 -14.126 1.00 65.62 98 ARG A O 1
ATOM 692 N N . ARG A 1 99 ? 8.073 -2.216 -12.986 1.00 63.38 99 ARG A N 1
ATOM 693 C CA . ARG A 1 99 ? 7.932 -3.656 -12.902 1.00 63.38 99 ARG A CA 1
ATOM 694 C C . ARG A 1 99 ? 7.006 -4.131 -14.025 1.00 63.38 99 ARG A C 1
ATOM 696 O O . ARG A 1 99 ? 5.967 -3.536 -14.279 1.00 63.38 99 ARG A O 1
ATOM 703 N N . ARG A 1 100 ? 7.355 -5.236 -14.699 1.00 58.56 100 ARG A N 1
ATOM 704 C CA . ARG A 1 100 ? 6.406 -5.996 -15.541 1.00 58.56 100 ARG A CA 1
ATOM 705 C C . ARG A 1 100 ? 5.568 -6.906 -14.640 1.00 58.56 100 ARG A C 1
ATOM 707 O O . ARG A 1 100 ? 5.775 -8.115 -14.635 1.00 58.56 100 ARG A O 1
ATOM 714 N N . VAL A 1 101 ? 4.707 -6.333 -13.808 1.00 60.16 101 VAL A N 1
ATOM 715 C CA . VAL A 1 101 ? 3.790 -7.119 -12.960 1.00 60.16 101 VAL A CA 1
ATOM 716 C C . VAL A 1 101 ? 2.522 -7.434 -13.738 1.00 60.16 101 VAL A C 1
ATOM 718 O O . VAL A 1 101 ? 2.128 -6.623 -14.583 1.00 60.16 101 VAL A O 1
ATOM 721 N N . PRO A 1 102 ? 1.844 -8.557 -13.454 1.00 65.06 102 PRO A N 1
ATOM 722 C CA . PRO A 1 102 ? 0.460 -8.713 -13.859 1.00 65.06 102 PRO A CA 1
ATOM 723 C C . PRO A 1 102 ? -0.356 -7.564 -13.263 1.00 65.06 102 PRO A C 1
ATOM 725 O O . PRO A 1 102 ? -0.458 -7.430 -12.047 1.00 65.06 102 PRO A O 1
ATOM 728 N N . GLN A 1 103 ? -0.928 -6.714 -14.115 1.00 71.69 103 GLN A N 1
ATOM 729 C CA . GLN A 1 103 ? -1.990 -5.831 -13.652 1.00 71.69 103 GLN A CA 1
ATOM 730 C C . GLN A 1 103 ? -3.186 -6.718 -13.307 1.00 71.69 103 GLN A C 1
ATOM 732 O O . GLN A 1 103 ? -3.700 -7.421 -14.180 1.00 71.69 103 GLN A O 1
ATOM 737 N N . TYR A 1 104 ? -3.622 -6.691 -12.054 1.00 77.56 104 TYR A N 1
ATOM 738 C CA . TYR A 1 104 ? -4.846 -7.365 -11.643 1.00 77.56 104 TYR A CA 1
ATOM 739 C C . TYR A 1 104 ? -6.071 -6.482 -11.917 1.00 77.56 104 TYR A C 1
ATOM 741 O O . TYR A 1 104 ? -5.966 -5.276 -12.163 1.00 77.56 104 TYR A O 1
ATOM 749 N N . THR A 1 105 ? -7.245 -7.106 -11.926 1.00 85.81 105 THR A N 1
ATOM 750 C CA . THR A 1 105 ? -8.543 -6.423 -11.979 1.00 85.81 105 THR A CA 1
ATOM 751 C C . THR A 1 105 ? -9.117 -6.298 -10.571 1.00 85.81 105 THR A C 1
ATOM 753 O O . THR A 1 105 ? -8.746 -7.075 -9.694 1.00 85.81 105 THR A O 1
ATOM 756 N N . ALA A 1 106 ? -10.064 -5.377 -10.365 1.00 87.12 106 ALA A N 1
ATOM 757 C CA . ALA A 1 106 ? -10.758 -5.241 -9.081 1.00 87.12 106 ALA A CA 1
ATOM 758 C C . ALA A 1 106 ? -11.342 -6.580 -8.606 1.00 87.12 106 ALA A C 1
ATOM 760 O O . ALA A 1 106 ? -11.117 -6.959 -7.467 1.00 87.12 106 ALA A O 1
ATOM 761 N N . ALA A 1 107 ? -11.959 -7.347 -9.512 1.00 87.25 107 ALA A N 1
ATOM 762 C CA . ALA A 1 107 ? -12.490 -8.675 -9.209 1.00 87.25 107 ALA A CA 1
ATOM 763 C C . ALA A 1 107 ? -11.416 -9.659 -8.708 1.00 87.25 107 ALA A C 1
ATOM 765 O O . ALA A 1 107 ? -11.622 -10.328 -7.706 1.00 87.25 107 ALA A O 1
ATOM 766 N N . LEU A 1 108 ? -10.238 -9.710 -9.346 1.00 89.56 108 LEU A N 1
ATOM 767 C CA . LEU A 1 108 ? -9.155 -10.596 -8.896 1.00 89.56 108 LEU A CA 1
ATOM 768 C C . LEU A 1 108 ? -8.620 -10.203 -7.516 1.00 89.56 108 LEU A C 1
ATOM 770 O O . LEU A 1 108 ? -8.234 -11.067 -6.733 1.00 89.56 108 LEU A O 1
ATOM 774 N N . PHE A 1 109 ? -8.575 -8.906 -7.219 1.00 88.94 109 PHE A N 1
ATOM 775 C CA . PHE A 1 109 ? -8.156 -8.438 -5.903 1.00 88.94 109 PHE A CA 1
ATOM 776 C C . PHE A 1 109 ? -9.228 -8.656 -4.845 1.00 88.94 109 PHE A C 1
ATOM 778 O O . PHE A 1 109 ? -8.892 -9.045 -3.735 1.00 88.94 109 PHE A O 1
ATOM 785 N N . GLU A 1 110 ? -10.501 -8.477 -5.189 1.00 90.50 110 GLU A N 1
ATOM 786 C CA . GLU A 1 110 ? -11.629 -8.832 -4.331 1.00 90.50 110 GLU A CA 1
ATOM 787 C C . GLU A 1 110 ? -11.580 -10.314 -3.950 1.00 90.50 110 GLU A C 1
ATOM 789 O O . GLU A 1 110 ? -11.562 -10.633 -2.759 1.00 90.50 110 GLU A O 1
ATOM 794 N N . ASP A 1 111 ? -11.471 -11.199 -4.946 1.00 91.19 111 ASP A N 1
ATOM 795 C CA . ASP A 1 111 ? -11.363 -12.645 -4.745 1.00 91.19 111 ASP A CA 1
ATOM 796 C C . ASP A 1 111 ? -10.173 -12.984 -3.837 1.00 91.19 111 ASP A C 1
ATOM 798 O O . ASP A 1 111 ? -10.325 -13.727 -2.869 1.00 91.19 111 ASP A O 1
ATOM 802 N N . ALA A 1 112 ? -9.004 -12.381 -4.081 1.00 91.12 112 ALA A N 1
ATOM 803 C CA . ALA A 1 112 ? -7.821 -12.600 -3.254 1.00 91.12 112 ALA A CA 1
ATOM 804 C C . ALA A 1 112 ? -8.018 -12.100 -1.809 1.00 91.12 112 ALA A C 1
ATOM 806 O O . ALA A 1 112 ? -7.710 -12.809 -0.852 1.00 91.12 112 ALA A O 1
ATOM 807 N N . VAL A 1 113 ? -8.558 -10.897 -1.603 1.00 89.25 113 VAL A N 1
ATOM 808 C CA . VAL A 1 113 ? -8.798 -10.358 -0.252 1.00 89.25 113 VAL A CA 1
ATOM 809 C C . VAL A 1 113 ? -9.796 -11.229 0.517 1.00 89.25 113 VAL A C 1
ATOM 811 O O . VAL A 1 113 ? -9.596 -11.469 1.713 1.00 89.25 113 VAL A O 1
ATOM 814 N N . ALA A 1 114 ? -10.833 -11.727 -0.160 1.00 88.94 114 ALA A N 1
ATOM 815 C CA . ALA A 1 114 ? -11.814 -12.639 0.415 1.00 88.94 114 ALA A CA 1
ATOM 816 C C . ALA A 1 114 ? -11.201 -14.009 0.756 1.00 88.94 114 ALA A C 1
ATOM 818 O O . ALA A 1 114 ? -11.386 -14.496 1.874 1.00 88.94 114 ALA A O 1
ATOM 819 N N . GLU A 1 115 ? -10.434 -14.603 -0.164 1.00 91.12 115 GLU A N 1
ATOM 820 C CA . GLU A 1 115 ? -9.763 -15.897 0.019 1.00 91.12 115 GLU A CA 1
ATOM 821 C C . GLU A 1 115 ? -8.804 -15.876 1.217 1.00 91.12 115 GLU A C 1
ATOM 823 O O . GLU A 1 115 ? -8.791 -16.807 2.026 1.00 91.12 115 GLU A O 1
ATOM 828 N N . TYR A 1 116 ? -8.049 -14.786 1.376 1.00 89.38 116 TYR A N 1
ATOM 829 C CA . TYR A 1 116 ? -7.059 -14.631 2.445 1.00 89.38 116 TYR A CA 1
ATOM 830 C C . TYR A 1 116 ? -7.589 -13.896 3.687 1.00 89.38 116 TYR A C 1
ATOM 832 O O . TYR A 1 116 ? -6.808 -13.488 4.550 1.00 89.38 116 TYR A O 1
ATOM 840 N N . GLY A 1 117 ? -8.910 -13.723 3.819 1.00 85.75 117 GLY A N 1
ATOM 841 C CA . GLY A 1 117 ? -9.544 -13.189 5.032 1.00 85.75 117 GLY A CA 1
ATOM 842 C C . GLY A 1 117 ? -9.048 -11.797 5.450 1.00 85.75 117 GLY A C 1
ATOM 843 O O . GLY A 1 117 ? -8.963 -11.494 6.647 1.00 85.75 117 GLY A O 1
ATOM 844 N N . GLY A 1 118 ? -8.679 -10.957 4.480 1.00 84.25 118 GLY A N 1
ATOM 845 C CA . GLY A 1 118 ? -8.130 -9.618 4.713 1.00 84.25 118 GLY A CA 1
ATOM 846 C C . GLY A 1 118 ? -6.636 -9.558 5.025 1.00 84.25 118 GLY A C 1
ATOM 847 O O . GLY A 1 118 ? -6.151 -8.480 5.365 1.00 84.25 118 GLY A O 1
ATOM 848 N N . ASP A 1 119 ? -5.893 -10.667 4.926 1.00 88.50 119 ASP A N 1
ATOM 849 C CA . ASP A 1 119 ? -4.429 -10.606 4.859 1.00 88.50 119 ASP A CA 1
ATOM 850 C C . ASP A 1 119 ? -4.006 -10.092 3.476 1.00 88.50 119 ASP A C 1
ATOM 852 O O . ASP A 1 119 ? -3.901 -10.829 2.494 1.00 88.50 119 ASP A O 1
ATOM 856 N N . LEU A 1 120 ? -3.785 -8.784 3.412 1.00 89.44 120 LEU A N 1
ATOM 857 C CA . LEU A 1 120 ? -3.422 -8.085 2.187 1.00 89.44 120 LEU A CA 1
ATOM 858 C C . LEU A 1 120 ? -2.032 -8.477 1.665 1.00 89.44 120 LEU A C 1
ATOM 860 O O . LEU A 1 120 ? -1.800 -8.395 0.460 1.00 89.44 120 LEU A O 1
ATOM 864 N N . TRP A 1 121 ? -1.113 -8.920 2.530 1.00 89.81 121 TRP A N 1
ATOM 865 C CA . TRP A 1 121 ? 0.187 -9.423 2.082 1.00 89.81 121 TRP A CA 1
ATOM 866 C C . TRP A 1 121 ? 0.019 -10.751 1.354 1.00 89.81 121 TRP A C 1
ATOM 868 O O . TRP A 1 121 ? 0.548 -10.918 0.257 1.00 89.81 121 TRP A O 1
ATOM 878 N N . ALA A 1 122 ? -0.765 -11.669 1.921 1.00 88.69 122 ALA A N 1
ATOM 879 C CA . ALA A 1 122 ? -1.067 -12.943 1.279 1.00 88.69 122 ALA A CA 1
ATOM 880 C C . ALA A 1 122 ? -1.851 -12.758 -0.034 1.00 88.69 122 ALA A C 1
ATOM 882 O O . ALA A 1 122 ? -1.500 -13.379 -1.038 1.00 88.69 122 ALA A O 1
ATOM 883 N N . ALA A 1 123 ? -2.829 -11.845 -0.056 1.00 90.31 123 ALA A N 1
ATOM 884 C CA . ALA A 1 123 ? -3.593 -11.510 -1.258 1.00 90.31 123 ALA A CA 1
ATOM 885 C C . ALA A 1 123 ? -2.714 -10.915 -2.373 1.00 90.31 123 ALA A C 1
ATOM 887 O O . ALA A 1 123 ? -2.825 -11.304 -3.530 1.00 90.31 123 ALA A O 1
ATOM 888 N N . LEU A 1 124 ? -1.790 -10.005 -2.053 1.00 88.50 124 LEU A N 1
ATOM 889 C CA . LEU A 1 124 ? -0.842 -9.489 -3.047 1.00 88.50 124 LEU A CA 1
ATOM 890 C C . LEU A 1 124 ? 0.130 -10.585 -3.515 1.00 88.50 124 LEU A C 1
ATOM 892 O O . LEU A 1 124 ? 0.422 -10.684 -4.707 1.00 88.50 124 LEU A O 1
ATOM 896 N N . GLY A 1 125 ? 0.579 -11.451 -2.605 1.00 87.56 125 GLY A N 1
ATOM 897 C CA . GLY A 1 125 ? 1.407 -12.610 -2.934 1.00 87.56 125 GLY A CA 1
ATOM 898 C C . GLY A 1 125 ? 0.751 -13.558 -3.938 1.00 87.56 125 GLY A C 1
ATOM 899 O O . GLY A 1 125 ? 1.399 -13.972 -4.900 1.00 87.56 125 GLY A O 1
ATOM 900 N N . SER A 1 126 ? -0.541 -13.860 -3.772 1.00 88.62 126 SER A N 1
ATOM 901 C CA . SER A 1 126 ? -1.282 -14.732 -4.697 1.00 88.62 126 SER A CA 1
ATOM 902 C C . SER A 1 126 ? -1.468 -14.110 -6.084 1.00 88.62 126 SER A C 1
ATOM 904 O O . SER A 1 126 ? -1.476 -14.826 -7.086 1.00 88.62 126 SER A O 1
ATOM 906 N N . LEU A 1 127 ? -1.523 -12.777 -6.163 1.00 87.06 127 LEU A N 1
ATOM 907 C CA . LEU A 1 127 ? -1.564 -12.013 -7.415 1.00 87.06 127 LEU A CA 1
ATOM 908 C C . LEU A 1 127 ? -0.192 -11.892 -8.106 1.00 87.06 127 LEU A C 1
ATOM 910 O O . LEU A 1 127 ? -0.087 -11.288 -9.176 1.00 87.06 127 LEU A O 1
ATOM 914 N N . GLY A 1 128 ? 0.861 -12.481 -7.530 1.00 84.69 128 GLY A N 1
ATOM 915 C CA . GLY A 1 128 ? 2.212 -12.487 -8.093 1.00 84.69 128 GLY A CA 1
ATOM 916 C C . GLY A 1 128 ? 3.065 -11.284 -7.687 1.00 84.69 128 GLY A C 1
ATOM 917 O O . GLY A 1 128 ? 4.042 -10.969 -8.376 1.00 84.69 128 GLY A O 1
ATOM 918 N N . TYR A 1 129 ? 2.707 -10.593 -6.601 1.00 83.75 129 TYR A N 1
ATOM 919 C CA . TYR A 1 129 ? 3.555 -9.564 -6.011 1.00 83.75 129 TYR A CA 1
ATOM 920 C C . TYR A 1 129 ? 4.526 -10.118 -4.976 1.00 83.75 129 TYR A C 1
ATOM 922 O O . TYR A 1 129 ? 4.200 -10.989 -4.174 1.00 83.75 129 TYR A O 1
ATOM 930 N N . GLY A 1 130 ? 5.711 -9.523 -4.961 1.00 77.56 130 GLY A N 1
ATOM 931 C CA . GLY A 1 130 ? 6.777 -9.869 -4.048 1.00 77.56 130 GLY A CA 1
ATOM 932 C C . GLY A 1 130 ? 6.442 -9.427 -2.656 1.00 77.56 130 GLY A C 1
ATOM 933 O O . GLY A 1 130 ? 6.442 -8.235 -2.352 1.00 77.56 130 GLY A O 1
ATOM 934 N N . VAL A 1 131 ? 6.170 -10.410 -1.812 1.00 77.88 131 VAL A N 1
ATOM 935 C CA . VAL A 1 131 ? 5.954 -10.199 -0.392 1.00 77.88 131 VAL A CA 1
ATOM 936 C C . VAL A 1 131 ? 7.318 -10.280 0.294 1.00 77.88 131 VAL A C 1
ATOM 938 O O . VAL A 1 131 ? 7.962 -11.333 0.243 1.00 77.88 131 VAL A O 1
ATOM 941 N N . PRO A 1 132 ? 7.800 -9.193 0.919 1.00 71.31 132 PRO A N 1
ATOM 942 C CA . PRO A 1 132 ? 9.053 -9.236 1.655 1.00 71.31 132 PRO A CA 1
ATOM 943 C C . PRO A 1 132 ? 9.000 -10.286 2.771 1.00 71.31 132 PRO A C 1
ATOM 945 O O . PRO A 1 132 ? 7.971 -10.502 3.412 1.00 71.31 132 PRO A O 1
ATOM 948 N N . ALA A 1 133 ? 10.124 -10.961 3.011 1.00 66.25 133 ALA A N 1
ATOM 949 C CA . ALA A 1 133 ? 10.205 -12.003 4.028 1.00 66.25 133 ALA A CA 1
ATOM 950 C C . ALA A 1 133 ? 9.834 -11.439 5.413 1.00 66.25 133 ALA A C 1
ATOM 952 O O . ALA A 1 133 ? 10.439 -10.478 5.880 1.00 66.25 133 ALA A O 1
ATOM 953 N N . GLY A 1 134 ? 8.834 -12.040 6.064 1.00 62.88 134 GLY A N 1
ATOM 954 C CA . GLY A 1 134 ? 8.314 -11.576 7.357 1.00 62.88 134 GLY A CA 1
ATOM 955 C C . GLY A 1 134 ? 7.165 -10.568 7.268 1.00 62.88 134 GLY A C 1
ATOM 956 O O . GLY A 1 134 ? 6.580 -10.250 8.299 1.00 62.88 134 GLY A O 1
ATOM 957 N N . ALA A 1 135 ? 6.781 -10.119 6.069 1.00 65.19 135 ALA A N 1
ATOM 958 C CA . ALA A 1 135 ? 5.558 -9.355 5.863 1.00 65.19 135 ALA A CA 1
ATOM 959 C C . ALA A 1 135 ? 4.348 -10.297 5.954 1.00 65.19 135 ALA A C 1
ATOM 961 O O . ALA A 1 135 ? 3.949 -10.950 4.992 1.00 65.19 135 ALA A O 1
ATOM 962 N N . ARG A 1 136 ? 3.814 -10.437 7.164 1.00 63.09 136 ARG A N 1
ATOM 963 C CA . ARG A 1 136 ? 2.528 -11.082 7.434 1.00 63.09 136 ARG A CA 1
ATOM 964 C C . ARG A 1 136 ? 1.643 -10.101 8.173 1.00 63.09 136 ARG A C 1
ATOM 966 O O . ARG A 1 136 ? 2.144 -9.191 8.835 1.00 63.09 136 ARG A O 1
ATOM 973 N N . ARG A 1 137 ? 0.331 -10.320 8.105 1.00 61.16 137 ARG A N 1
ATOM 974 C CA . ARG A 1 137 ? -0.571 -9.807 9.131 1.00 61.16 137 ARG A CA 1
ATOM 975 C C . ARG A 1 137 ? -0.021 -10.274 10.479 1.00 61.16 137 ARG A C 1
ATOM 977 O O . ARG A 1 137 ? 0.101 -11.483 10.702 1.00 61.16 137 ARG A O 1
ATOM 984 N N . ASP A 1 138 ? 0.393 -9.324 11.314 1.00 46.75 138 ASP A N 1
ATOM 985 C CA . ASP A 1 138 ? 0.806 -9.589 12.690 1.00 46.75 138 ASP A CA 1
ATOM 986 C C . ASP A 1 138 ? -0.267 -10.506 13.295 1.00 46.75 138 ASP A C 1
ATOM 988 O O . ASP A 1 138 ? -1.453 -10.173 13.295 1.00 46.75 138 ASP A O 1
ATOM 992 N N . SER A 1 139 ? 0.106 -11.752 13.593 1.00 39.12 139 SER A N 1
ATOM 993 C CA . SER A 1 139 ? -0.844 -12.856 13.797 1.00 39.12 139 SER A CA 1
ATOM 994 C C . SER A 1 139 ? -1.497 -12.822 15.181 1.00 39.12 139 SER A C 1
ATOM 996 O O . SER A 1 139 ? -2.065 -13.822 15.622 1.00 39.12 139 SER A O 1
ATOM 998 N N . ASP A 1 140 ? -1.457 -11.675 15.855 1.00 38.47 140 ASP A N 1
ATOM 999 C CA . ASP A 1 140 ? -2.275 -11.399 17.023 1.00 38.47 140 ASP A CA 1
ATOM 1000 C C . ASP A 1 140 ? -3.730 -11.236 16.573 1.00 38.47 140 ASP A C 1
ATOM 1002 O O . ASP A 1 140 ? -4.228 -10.155 16.255 1.00 38.47 140 ASP A O 1
ATOM 1006 N N . ALA A 1 141 ? -4.428 -12.370 16.543 1.00 35.75 141 ALA A N 1
ATOM 1007 C CA . ALA A 1 141 ? -5.847 -12.507 16.237 1.00 35.75 141 ALA A CA 1
ATOM 1008 C C . ALA A 1 141 ? -6.773 -11.670 17.153 1.00 35.75 141 ALA A C 1
ATOM 1010 O O . ALA A 1 141 ? -7.975 -11.604 16.901 1.00 35.75 141 ALA A O 1
ATOM 1011 N N . GLU A 1 142 ? -6.235 -10.994 18.174 1.00 30.69 142 GLU A N 1
ATOM 1012 C CA . GLU A 1 142 ? -6.956 -10.033 19.021 1.00 30.69 142 GLU A CA 1
ATOM 1013 C C . GLU A 1 142 ? -6.803 -8.564 18.580 1.00 30.69 142 GLU A C 1
ATOM 1015 O O . GLU A 1 142 ? -7.559 -7.707 19.035 1.00 30.69 142 GLU A O 1
ATOM 1020 N N . SER A 1 143 ? -5.904 -8.260 17.639 1.00 39.53 143 SER A N 1
ATOM 1021 C CA . SER A 1 143 ? -5.697 -6.921 17.076 1.00 39.53 143 SER A CA 1
ATOM 1022 C C . SER A 1 143 ? -5.966 -6.930 15.574 1.00 39.53 143 SER A C 1
ATOM 1024 O O . SER A 1 143 ? -5.071 -6.792 14.742 1.00 39.53 143 SER A O 1
ATOM 1026 N N . GLY A 1 144 ? -7.244 -7.034 15.190 1.00 49.16 144 GLY A N 1
ATOM 1027 C CA . GLY A 1 144 ? -7.638 -6.416 13.920 1.00 49.16 144 GLY A CA 1
ATOM 1028 C C . GLY A 1 144 ? -7.120 -4.970 13.917 1.00 49.16 144 GLY A C 1
ATOM 1029 O O . GLY A 1 144 ? -7.091 -4.373 14.996 1.00 49.16 144 GLY A O 1
ATOM 1030 N N . PRO A 1 145 ? -6.669 -4.414 12.775 1.00 56.09 145 PRO A N 1
ATOM 1031 C CA . PRO A 1 145 ? -6.178 -3.042 12.757 1.00 56.09 145 PRO A CA 1
ATOM 1032 C C . PRO A 1 145 ? -7.234 -2.173 13.433 1.00 56.09 145 PRO A C 1
ATOM 1034 O O . PRO A 1 145 ? -8.390 -2.193 13.007 1.00 56.09 145 PRO A O 1
ATOM 1037 N N . ASP A 1 146 ? -6.885 -1.515 14.543 1.00 66.19 146 ASP A N 1
ATOM 1038 C CA . ASP A 1 146 ? -7.834 -0.652 15.233 1.00 66.19 146 ASP A CA 1
ATOM 1039 C C . ASP A 1 146 ? -8.133 0.500 14.280 1.00 66.19 146 ASP A C 1
ATOM 1041 O O . ASP A 1 146 ? -7.383 1.469 14.190 1.00 66.19 146 ASP A O 1
ATOM 1045 N N . LEU A 1 147 ? -9.206 0.364 13.501 1.00 67.38 147 LEU A N 1
ATOM 1046 C CA . LEU A 1 147 ? -9.581 1.336 12.479 1.00 67.38 147 LEU A CA 1
ATOM 1047 C C . LEU A 1 147 ? -9.811 2.708 13.120 1.00 67.38 147 LEU A C 1
ATOM 1049 O O . LEU A 1 147 ? -9.557 3.738 12.495 1.00 67.38 147 LEU A O 1
ATOM 1053 N N . ARG A 1 148 ? -10.183 2.733 14.410 1.00 65.50 148 ARG A N 1
ATOM 1054 C CA . ARG A 1 148 ? -10.316 3.962 15.199 1.00 65.50 148 ARG A CA 1
ATOM 1055 C C . ARG A 1 148 ? -8.981 4.675 15.390 1.00 65.50 148 ARG A C 1
ATOM 1057 O O . ARG A 1 148 ? -8.971 5.899 15.483 1.00 65.50 148 ARG A O 1
ATOM 1064 N N . ALA A 1 149 ? -7.857 3.960 15.376 1.00 70.00 149 ALA A N 1
ATOM 1065 C CA . ALA A 1 149 ? -6.527 4.560 15.441 1.00 70.00 149 ALA A CA 1
ATOM 1066 C C . ALA A 1 149 ? -6.203 5.423 14.208 1.00 70.00 149 ALA A C 1
ATOM 1068 O O . ALA A 1 149 ? -5.328 6.290 14.289 1.00 70.00 149 ALA A O 1
ATOM 1069 N N . PHE A 1 150 ? -6.914 5.215 13.095 1.00 69.69 150 PHE A N 1
ATOM 1070 C CA . PHE A 1 150 ? -6.778 6.000 11.868 1.00 69.69 150 PHE A CA 1
ATOM 1071 C C . PHE A 1 150 ? -7.869 7.065 11.703 1.00 69.69 150 PHE A C 1
ATOM 1073 O O . PHE A 1 150 ? -7.681 8.030 10.962 1.00 69.69 150 PHE A O 1
ATOM 1080 N N . THR A 1 151 ? -8.990 6.949 12.422 1.00 65.56 151 THR A N 1
ATOM 1081 C CA . THR A 1 151 ? -10.022 7.993 12.426 1.00 65.56 151 THR A CA 1
ATOM 1082 C C . THR A 1 151 ? -9.496 9.281 13.069 1.00 65.56 151 THR A C 1
ATOM 1084 O O . THR A 1 151 ? -8.929 9.256 14.159 1.00 65.56 151 THR A O 1
ATOM 1087 N N . GLY A 1 152 ? -9.673 10.421 12.392 1.00 62.34 152 GLY A N 1
ATOM 1088 C CA . GLY A 1 152 ? -9.243 11.734 12.894 1.00 62.34 152 GLY A CA 1
ATOM 1089 C C . GLY A 1 152 ? -7.775 12.092 12.635 1.00 62.34 152 GLY A C 1
ATOM 1090 O O . GLY A 1 152 ? -7.296 13.085 13.182 1.00 62.34 152 GLY A O 1
ATOM 1091 N N . LEU A 1 153 ? -7.055 11.327 11.803 1.00 66.06 153 LEU A N 1
ATOM 1092 C CA . LEU A 1 153 ? -5.748 11.749 11.297 1.00 66.06 153 LEU A CA 1
ATOM 1093 C C . LEU A 1 153 ? -5.920 12.974 10.384 1.00 66.06 153 LEU A C 1
ATOM 1095 O O . LEU A 1 153 ? -6.485 12.892 9.297 1.00 66.06 153 LEU A O 1
ATOM 1099 N N . SER A 1 154 ? -5.452 14.129 10.856 1.00 58.03 154 SER A N 1
ATOM 1100 C CA . SER A 1 154 ? -5.442 15.372 10.085 1.00 58.03 154 SER A CA 1
ATOM 1101 C C . SER A 1 154 ? -4.554 15.221 8.849 1.00 58.03 15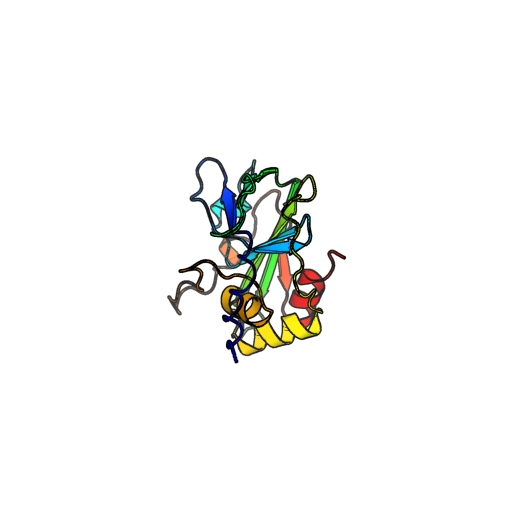4 SER A C 1
ATOM 1103 O O . SER A 1 154 ? -3.378 14.903 8.984 1.00 58.03 154 SER A O 1
ATOM 1105 N N . GLY A 1 155 ? -5.096 15.503 7.663 1.00 65.31 155 GLY A N 1
ATOM 1106 C CA . GLY A 1 155 ? -4.323 15.632 6.422 1.00 65.31 155 GLY A CA 1
ATOM 1107 C C . GLY A 1 155 ? -4.253 14.390 5.532 1.00 65.31 155 GLY A C 1
ATOM 1108 O O . GLY A 1 155 ? -3.936 14.545 4.357 1.00 65.31 155 GLY A O 1
ATOM 1109 N N . THR A 1 156 ? -4.628 13.204 6.025 1.00 74.38 156 THR A N 1
ATOM 1110 C CA . THR A 1 156 ? -4.679 11.988 5.198 1.00 74.38 156 THR A CA 1
ATOM 1111 C C . THR A 1 156 ? -6.133 11.591 4.923 1.00 74.38 156 THR A C 1
ATOM 1113 O O . THR A 1 156 ? -6.860 11.301 5.874 1.00 74.38 156 THR A O 1
ATOM 1116 N N . PRO A 1 157 ? -6.593 11.564 3.658 1.00 80.19 157 PRO A N 1
ATOM 1117 C CA . PRO A 1 157 ? -7.909 11.031 3.315 1.00 80.19 157 PRO A CA 1
ATOM 1118 C C . PRO A 1 157 ? -8.023 9.558 3.735 1.00 80.19 157 PRO A C 1
ATOM 1120 O O . PRO A 1 157 ? -7.264 8.703 3.272 1.00 80.19 157 PRO A O 1
ATOM 1123 N N . VAL A 1 158 ? -8.978 9.286 4.627 1.00 84.25 158 VAL A N 1
ATOM 1124 C CA . VAL A 1 158 ? -9.337 7.940 5.086 1.00 84.25 158 VAL A CA 1
ATOM 1125 C C . VAL A 1 158 ? -10.701 7.581 4.519 1.00 84.25 158 VAL A C 1
ATOM 1127 O O . VAL A 1 158 ? -11.675 8.303 4.730 1.00 84.25 158 VAL A O 1
ATOM 1130 N N . GLU A 1 159 ? -10.772 6.447 3.837 1.00 87.12 159 GLU A N 1
ATOM 1131 C CA . GLU A 1 159 ? -11.990 5.926 3.232 1.00 87.12 159 GLU A CA 1
ATOM 1132 C C . GLU A 1 159 ? -12.332 4.577 3.847 1.00 87.12 159 GLU A C 1
ATOM 1134 O O . GLU A 1 159 ? -11.512 3.659 3.883 1.00 87.12 159 GLU A O 1
ATOM 1139 N N . MET A 1 160 ? -13.555 4.484 4.358 1.00 86.25 160 MET A N 1
ATOM 1140 C CA . MET A 1 160 ? -14.078 3.295 5.017 1.00 86.25 160 MET A CA 1
ATOM 1141 C C . MET A 1 160 ? -15.040 2.589 4.068 1.00 86.25 160 MET A C 1
ATOM 1143 O O . MET A 1 160 ? -15.951 3.219 3.532 1.00 86.25 160 MET A O 1
ATOM 1147 N N . TYR A 1 161 ? -14.844 1.288 3.909 1.00 86.62 161 TYR A N 1
ATOM 1148 C CA . TYR A 1 161 ? -15.622 0.418 3.044 1.00 86.62 161 TYR A CA 1
ATOM 1149 C C . TYR A 1 161 ? -16.203 -0.734 3.858 1.00 86.62 161 TYR A C 1
ATOM 1151 O O . TYR A 1 161 ? -15.499 -1.376 4.637 1.00 86.62 161 TYR A O 1
ATOM 1159 N N . ASP A 1 162 ? -17.483 -1.006 3.642 1.00 87.69 162 ASP A N 1
ATOM 1160 C CA . ASP A 1 162 ? -18.239 -2.108 4.241 1.00 87.69 162 ASP A CA 1
ATOM 1161 C C . ASP A 1 162 ? -18.345 -3.332 3.315 1.00 87.69 162 ASP A C 1
ATOM 1163 O O . ASP A 1 162 ? -19.022 -4.305 3.633 1.00 87.69 162 ASP A O 1
ATOM 1167 N N . SER A 1 163 ? -17.669 -3.292 2.163 1.00 88.75 163 SER A N 1
ATOM 1168 C CA . SER A 1 163 ? -17.659 -4.355 1.159 1.00 88.75 163 SER A CA 1
ATOM 1169 C C . SER A 1 163 ? -16.270 -4.527 0.551 1.00 88.75 163 SER A C 1
ATOM 1171 O O . SER A 1 163 ? -15.599 -3.546 0.212 1.00 88.75 163 SER A O 1
ATOM 1173 N N . VAL A 1 164 ? -15.866 -5.788 0.369 1.00 85.94 164 VAL A N 1
ATOM 1174 C CA . VAL A 1 164 ? -14.604 -6.160 -0.287 1.00 85.94 164 VAL A CA 1
ATOM 1175 C C . VAL A 1 164 ? -14.566 -5.653 -1.731 1.00 85.94 164 VAL A C 1
ATOM 1177 O O . VAL A 1 164 ? -13.533 -5.146 -2.158 1.00 85.94 164 VAL A O 1
ATOM 1180 N N . GLY A 1 165 ? -15.689 -5.714 -2.454 1.00 85.38 165 GLY A N 1
AT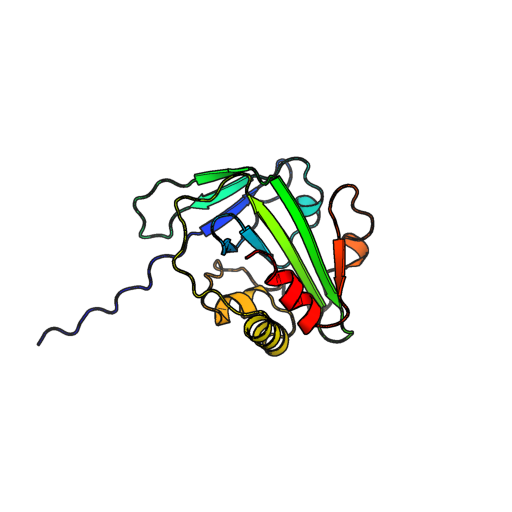OM 1181 C CA . GLY A 1 165 ? -15.772 -5.253 -3.843 1.00 85.38 165 GLY A CA 1
ATOM 1182 C C . GLY A 1 165 ? -15.469 -3.762 -3.979 1.00 85.38 165 GLY A C 1
ATOM 1183 O O . GLY A 1 165 ? -14.557 -3.383 -4.708 1.00 85.38 165 GLY A O 1
ATOM 1184 N N . THR A 1 166 ? -16.137 -2.909 -3.194 1.00 85.69 166 THR A N 1
ATOM 1185 C CA . THR A 1 166 ? -15.895 -1.455 -3.225 1.00 85.69 166 THR A CA 1
ATOM 1186 C C . THR A 1 166 ? -14.471 -1.107 -2.780 1.00 85.69 166 THR A C 1
ATOM 1188 O O . THR A 1 166 ? -13.831 -0.224 -3.350 1.00 85.69 166 THR A O 1
ATOM 1191 N N . PHE A 1 167 ? -13.943 -1.830 -1.786 1.00 84.75 167 PHE A N 1
ATOM 1192 C CA . PHE A 1 167 ? -12.548 -1.703 -1.364 1.00 84.75 167 PHE A CA 1
ATOM 1193 C C . PHE A 1 167 ? -11.578 -2.045 -2.507 1.00 84.75 167 PHE A C 1
ATOM 1195 O O . PHE A 1 167 ? -10.611 -1.315 -2.742 1.00 84.75 167 PHE A O 1
ATOM 1202 N N . ALA A 1 168 ? -11.844 -3.126 -3.242 1.00 82.94 168 ALA A N 1
ATOM 1203 C CA . ALA A 1 168 ? -11.000 -3.578 -4.336 1.00 82.94 168 ALA A CA 1
ATOM 1204 C C . ALA A 1 168 ? -11.074 -2.656 -5.560 1.00 82.94 168 ALA A C 1
ATOM 1206 O O . ALA A 1 168 ? -10.040 -2.366 -6.162 1.00 82.94 168 ALA A O 1
ATOM 1207 N N . GLU A 1 169 ? -12.256 -2.133 -5.893 1.00 84.81 169 GLU A N 1
ATOM 1208 C CA . GLU A 1 169 ? -12.429 -1.126 -6.945 1.00 84.81 169 GLU A CA 1
ATOM 1209 C C . GLU A 1 169 ? -11.616 0.134 -6.649 1.00 84.81 169 GLU A C 1
ATOM 1211 O O . GLU A 1 169 ? -10.843 0.590 -7.497 1.00 84.81 169 GLU A O 1
ATOM 1216 N N . SER A 1 170 ? -11.701 0.645 -5.421 1.00 80.94 170 SER A N 1
ATOM 1217 C CA . SER A 1 170 ? -10.884 1.776 -4.980 1.00 80.94 170 SER A CA 1
ATOM 1218 C C . SER A 1 170 ? -9.393 1.448 -4.969 1.00 80.94 170 SER A C 1
ATOM 1220 O O . SER A 1 170 ? -8.582 2.316 -5.277 1.00 80.94 170 SER A O 1
ATOM 1222 N N . GLY A 1 171 ? -9.022 0.196 -4.693 1.00 69.62 171 GLY A N 1
ATOM 1223 C CA . GLY A 1 171 ? -7.663 -0.329 -4.836 1.00 69.62 171 GLY A CA 1
ATOM 1224 C C . GLY A 1 171 ? -7.193 -0.494 -6.290 1.00 69.62 171 GLY A C 1
ATOM 1225 O O . GLY A 1 171 ? -5.994 -0.603 -6.520 1.00 69.62 171 GLY A O 1
ATOM 1226 N N . CYS A 1 172 ? -8.078 -0.454 -7.284 1.00 74.81 172 CYS A N 1
ATOM 1227 C CA . CYS A 1 172 ? -7.732 -0.573 -8.706 1.00 74.81 172 CYS A CA 1
ATOM 1228 C C . CYS A 1 172 ? -7.917 0.717 -9.514 1.00 74.81 172 CYS A C 1
ATOM 1230 O O . CYS A 1 172 ? -7.446 0.778 -10.650 1.00 74.81 172 CYS A O 1
ATOM 1232 N N . GLY A 1 173 ? -8.579 1.737 -8.964 1.00 63.38 173 GLY A N 1
ATOM 1233 C CA . GLY A 1 173 ? -8.965 2.972 -9.661 1.00 63.38 173 GLY A CA 1
ATOM 1234 C C . GLY A 1 173 ? -7.827 3.918 -10.074 1.00 63.38 173 GLY A C 1
ATOM 1235 O O . GLY A 1 173 ? -8.096 5.063 -10.414 1.00 63.38 173 GLY A O 1
ATOM 1236 N N . TRP A 1 174 ? -6.572 3.468 -10.038 1.00 60.47 174 TRP A N 1
ATOM 1237 C CA . TRP A 1 174 ? -5.358 4.270 -10.265 1.00 60.47 174 TRP A CA 1
ATOM 1238 C C . TRP A 1 174 ? -4.776 4.119 -11.682 1.00 60.47 174 TRP A C 1
ATOM 1240 O O . TRP A 1 174 ? -3.610 4.441 -11.896 1.00 60.47 174 TRP A O 1
ATOM 1250 N N . ARG A 1 175 ? -5.555 3.558 -12.619 1.00 46.91 175 ARG A N 1
ATOM 1251 C CA . ARG A 1 175 ? -5.164 3.356 -14.025 1.00 46.91 175 ARG A CA 1
AT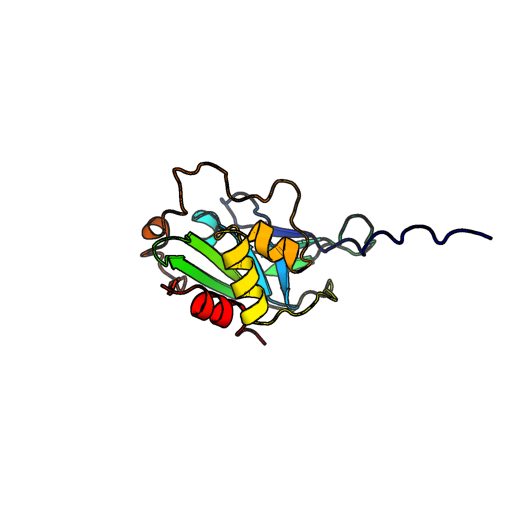OM 1252 C C . ARG A 1 175 ? -5.280 4.615 -14.875 1.00 46.91 175 ARG A C 1
ATOM 1254 O O . ARG A 1 175 ? -6.256 5.368 -14.679 1.00 46.91 175 ARG A O 1
#

Sequence (175 aa):
MTSPSPQSPPAEPQVTVRSAGVPAVPGVLVADDVVFVPHPPRGLVSAELLTAEIAPGADGGAAAESLDVGGVRLLCLDDGRIRAVLAVLTLTKPSTLRRRVPQYTAALFEDAVAEYGGDLWAALGSLGYGVPAGARRDSDAESGPDLRAFTGLSGTPVEMYDSVGTFAESGCGWR

Foldseek 3Di:
DDDPDPPDDQFAKWKWKDAVPDPIATWFCLFQFKIKGWPDDLCSLLGPWMWIWIHGGPPDPDHIDIFTFPAWAWEWEDLPFATIIMIITGTPDGHPSGDPFPNDDLVLLLVLCVVVRHFNLSSCVVSVIDRPPPPTDPPPPVCRPPVVSVPPSPPYHYDYDNGSSVSSCVVNVPD

pLDDT: mean 77.62, std 15.13, range [30.69, 93.81]

Radius of gyration: 16.33 Å; chains: 1; bounding box: 41×48×43 Å

Secondary structure (DSSP, 8-state):
-PPPP--PPPPPPEEEEEETTEEEEEEEEEETTEEEEES--HHHHT-S-EEEEEEPPTT--SPPEEEEEEEEEEEEEESSS-EEEEEEEEESS--TT---PPPPPHHHHHHHHHHTTT-HHHHHHHTT--PPTT-S----TT----GGGTTT-TTS-EEEESSHHHHHHHHHTT-